Protein AF-A0A0F9E6H9-F1 (afdb_monomer)

Mean predicted aligned error: 4.79 Å

Nearest PDB structures (foldseek):
  8j2w-assembly1_B  TM=9.202E-01  e=9.184E-04  Saccharothrix syringae
  8j2w-assembly1_A  TM=9.216E-01  e=1.212E-03  Saccharothrix syringae
  8j2x-assembly1_A  TM=9.251E-01  e=7.152E-03  Saccharothrix syringae
  8j2y-assembly1_B  TM=8.731E-01  e=3.198E-02  Acidimicrobiaceae bacterium
  2i2x-assembly4_P  TM=8.380E-01  e=1.084E-01  Methanosarcina barkeri

Structure (mmCIF, N/CA/C/O backbone):
data_AF-A0A0F9E6H9-F1
#
_entry.id   AF-A0A0F9E6H9-F1
#
loop_
_atom_site.group_PDB
_atom_site.id
_atom_site.type_symbol
_atom_site.label_atom_id
_atom_site.label_alt_id
_atom_site.label_comp_id
_atom_site.label_asym_id
_atom_site.label_entity_id
_atom_site.label_seq_id
_atom_site.pdbx_PDB_ins_code
_atom_site.Cartn_x
_atom_site.Cartn_y
_atom_site.Cartn_z
_atom_site.occupancy
_atom_site.B_iso_or_equiv
_atom_site.auth_seq_id
_atom_site.auth_comp_id
_atom_site.auth_asym_id
_atom_site.auth_atom_id
_atom_site.pdbx_PDB_model_num
ATOM 1 N N . MET A 1 1 ? -16.792 10.349 1.004 1.00 56.94 1 MET A N 1
ATOM 2 C CA . MET A 1 1 ? -16.606 9.996 -0.420 1.00 56.94 1 MET A CA 1
ATOM 3 C C . MET A 1 1 ? -15.126 10.140 -0.726 1.00 56.94 1 MET A C 1
ATOM 5 O O . MET A 1 1 ? -14.533 11.081 -0.207 1.00 56.94 1 MET A O 1
ATOM 9 N N . LEU A 1 2 ? -14.516 9.202 -1.459 1.00 70.12 2 LEU A N 1
ATOM 10 C CA . LEU A 1 2 ? -13.113 9.337 -1.867 1.00 70.12 2 LEU A CA 1
ATOM 11 C C . LEU A 1 2 ? -12.955 10.616 -2.696 1.00 70.12 2 LEU A C 1
ATOM 13 O O . LEU A 1 2 ? -13.796 10.893 -3.550 1.00 70.12 2 LEU A O 1
ATOM 17 N N . LYS A 1 3 ? -11.919 11.412 -2.413 1.00 71.56 3 LYS A N 1
ATOM 18 C CA . LYS A 1 3 ? -11.616 12.588 -3.235 1.00 71.56 3 LYS A CA 1
ATOM 19 C C . LYS A 1 3 ? -11.196 12.127 -4.632 1.00 71.56 3 LYS A C 1
ATOM 21 O O . LYS A 1 3 ? -10.554 11.083 -4.775 1.00 71.56 3 LYS A O 1
ATOM 26 N 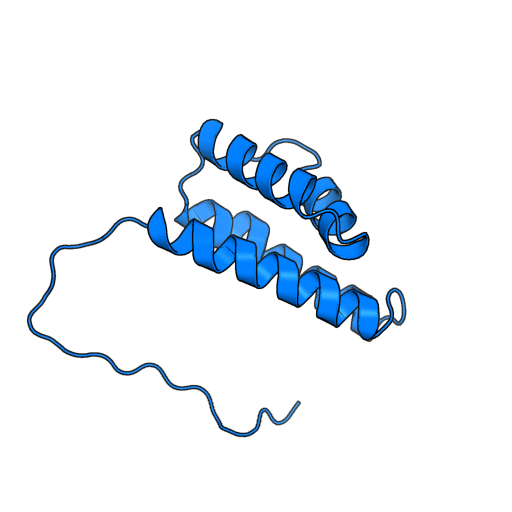N . GLU A 1 4 ? -11.523 12.927 -5.642 1.00 69.06 4 GLU A N 1
ATOM 27 C CA . GLU A 1 4 ? -10.972 12.749 -6.985 1.00 69.06 4 GLU A CA 1
ATOM 28 C C . GLU A 1 4 ? -9.435 12.707 -6.894 1.00 69.06 4 GLU A C 1
ATOM 30 O O . GLU A 1 4 ? -8.831 13.462 -6.129 1.00 69.06 4 GLU A O 1
ATOM 35 N N . ASN A 1 5 ? -8.811 11.783 -7.632 1.00 87.62 5 ASN A N 1
ATOM 36 C CA . ASN A 1 5 ? -7.356 11.578 -7.706 1.00 87.62 5 ASN A CA 1
ATOM 37 C C . ASN A 1 5 ? -6.656 10.871 -6.514 1.00 87.62 5 ASN A C 1
ATOM 39 O O . ASN A 1 5 ? -5.447 10.677 -6.565 1.00 87.62 5 ASN A O 1
ATOM 43 N N . VAL A 1 6 ? -7.346 10.412 -5.456 1.00 94.44 6 VAL A N 1
ATOM 44 C CA . VAL A 1 6 ? -6.661 9.728 -4.321 1.00 94.44 6 VAL A CA 1
ATOM 45 C C . VAL A 1 6 ? -5.845 8.513 -4.770 1.00 94.44 6 VAL A C 1
ATOM 47 O O . VAL A 1 6 ? -4.702 8.359 -4.346 1.00 94.44 6 VAL A O 1
ATOM 50 N N . LEU A 1 7 ? -6.418 7.674 -5.636 1.00 95.88 7 LEU A N 1
ATOM 51 C CA . LEU A 1 7 ? -5.753 6.468 -6.135 1.00 95.88 7 LEU A CA 1
ATOM 52 C C . LEU A 1 7 ? -4.524 6.807 -6.979 1.00 95.88 7 LEU A C 1
ATOM 54 O O . LEU A 1 7 ? -3.460 6.244 -6.757 1.00 95.88 7 LEU A O 1
ATOM 58 N N . GLU A 1 8 ? -4.654 7.763 -7.896 1.00 96.06 8 GLU A N 1
ATOM 59 C CA . GLU A 1 8 ? -3.561 8.179 -8.774 1.00 96.06 8 GLU A CA 1
ATOM 60 C C . GLU A 1 8 ? -2.418 8.827 -7.980 1.00 96.06 8 GLU A C 1
ATOM 62 O O . GLU A 1 8 ? -1.265 8.420 -8.120 1.00 96.06 8 GLU A O 1
ATOM 67 N N . ARG A 1 9 ? -2.719 9.776 -7.080 1.00 97.19 9 ARG A N 1
ATOM 68 C CA . ARG A 1 9 ? -1.712 10.398 -6.204 1.00 97.19 9 ARG A CA 1
ATOM 69 C C . ARG A 1 9 ? -1.009 9.357 -5.334 1.00 97.19 9 ARG A C 1
ATOM 71 O O . ARG A 1 9 ? 0.210 9.417 -5.180 1.00 97.19 9 ARG A O 1
ATOM 78 N N . TYR A 1 10 ? -1.757 8.398 -4.785 1.00 98.00 10 TYR A N 1
ATOM 79 C CA . TYR A 1 10 ? -1.181 7.330 -3.972 1.00 98.00 10 TYR A CA 1
ATOM 80 C C . TYR A 1 10 ? -0.277 6.410 -4.800 1.00 98.00 10 TYR A C 1
ATOM 82 O O . TYR A 1 10 ? 0.884 6.222 -4.436 1.00 98.00 10 TYR A O 1
ATOM 90 N N . LEU A 1 11 ? -0.756 5.912 -5.943 1.00 98.06 11 LEU A N 1
ATOM 91 C CA . LEU A 1 11 ? 0.011 5.060 -6.853 1.00 98.06 11 LEU A CA 1
ATOM 92 C C . LEU A 1 11 ? 1.299 5.745 -7.314 1.00 98.06 11 LEU A C 1
ATOM 94 O O . LEU A 1 11 ? 2.379 5.176 -7.180 1.00 98.06 11 LEU A O 1
ATOM 98 N N . ASN A 1 12 ? 1.203 6.993 -7.776 1.00 97.81 12 ASN A N 1
ATOM 99 C CA . ASN A 1 12 ? 2.368 7.761 -8.201 1.00 97.81 12 ASN A CA 1
ATOM 100 C C . ASN A 1 12 ? 3.380 7.902 -7.060 1.00 97.81 12 ASN A C 1
ATOM 102 O O . ASN A 1 12 ? 4.569 7.670 -7.269 1.00 97.81 12 ASN A O 1
ATOM 106 N N . SER A 1 13 ? 2.929 8.209 -5.840 1.00 98.12 13 SER A N 1
ATOM 107 C CA . SER A 1 13 ? 3.833 8.308 -4.689 1.00 98.12 13 SER A CA 1
ATOM 108 C C . SER A 1 13 ? 4.512 6.977 -4.343 1.00 98.12 13 SER A C 1
ATOM 110 O O . SER A 1 13 ? 5.696 6.969 -4.006 1.00 98.12 13 SER A O 1
ATOM 112 N N . LEU A 1 14 ? 3.812 5.846 -4.496 1.00 98.44 14 LEU A N 1
ATOM 113 C CA . LEU A 1 14 ? 4.382 4.513 -4.290 1.00 98.44 14 LEU A CA 1
ATOM 114 C C . LEU A 1 14 ? 5.473 4.202 -5.320 1.00 98.44 14 LEU A C 1
ATOM 116 O O . LEU A 1 14 ? 6.574 3.810 -4.932 1.00 98.44 14 LEU A O 1
ATOM 120 N N . LEU A 1 15 ? 5.188 4.427 -6.607 1.00 98.25 15 LEU A N 1
ATOM 121 C CA . LEU A 1 15 ? 6.114 4.149 -7.712 1.00 98.25 15 LEU A CA 1
ATOM 122 C C . LEU A 1 15 ? 7.384 5.015 -7.659 1.00 98.25 15 LEU A C 1
ATOM 124 O O . LEU A 1 15 ? 8.447 4.573 -8.090 1.00 98.25 15 LEU A O 1
ATOM 128 N N . HIS A 1 16 ? 7.297 6.223 -7.092 1.00 97.94 16 HIS A N 1
ATOM 129 C CA . HIS A 1 16 ? 8.443 7.123 -6.899 1.00 97.94 16 HIS A CA 1
ATOM 130 C C . HIS A 1 16 ? 9.159 6.930 -5.554 1.00 97.94 16 HIS A C 1
ATOM 132 O O . HIS A 1 16 ? 10.147 7.608 -5.270 1.00 97.94 16 HIS A O 1
ATOM 138 N N . GLY A 1 17 ? 8.677 6.028 -4.697 1.00 97.56 17 GLY A N 1
ATOM 139 C CA . GLY A 1 17 ? 9.268 5.804 -3.381 1.00 97.56 17 GLY A CA 1
ATOM 140 C C . GLY A 1 17 ? 9.006 6.917 -2.359 1.00 97.56 17 GLY A C 1
ATOM 141 O O . GLY A 1 17 ? 9.667 6.956 -1.314 1.00 97.56 17 GLY A O 1
ATOM 142 N N . ASP A 1 18 ? 8.048 7.808 -2.619 1.00 98.12 18 ASP A N 1
ATOM 143 C CA . ASP A 1 18 ? 7.699 8.925 -1.745 1.00 98.12 18 ASP A CA 1
ATOM 144 C C . ASP A 1 18 ? 6.829 8.458 -0.571 1.00 98.12 18 ASP A C 1
ATOM 146 O O . ASP A 1 18 ? 5.596 8.540 -0.547 1.00 98.12 18 ASP A O 1
ATOM 150 N N . ARG A 1 19 ? 7.518 7.961 0.457 1.00 96.94 19 ARG A N 1
ATOM 151 C CA . ARG A 1 19 ? 6.903 7.463 1.692 1.00 96.94 19 ARG A CA 1
ATOM 152 C C . ARG A 1 19 ? 6.160 8.540 2.479 1.00 96.94 19 ARG A C 1
ATOM 154 O O . ARG A 1 19 ? 5.324 8.178 3.307 1.00 96.94 19 ARG A O 1
ATOM 161 N N . VAL A 1 20 ? 6.516 9.815 2.309 1.00 97.06 20 VAL A N 1
ATOM 162 C CA . VAL A 1 20 ? 5.882 10.922 3.036 1.00 97.06 20 VAL A CA 1
ATOM 163 C C . VAL A 1 20 ? 4.510 11.164 2.428 1.00 97.06 20 VAL A C 1
ATOM 165 O O . VAL A 1 20 ? 3.513 10.999 3.131 1.00 97.06 20 VAL A O 1
ATOM 168 N N . THR A 1 21 ? 4.449 11.377 1.112 1.00 97.50 21 THR A N 1
ATOM 169 C CA . THR A 1 21 ? 3.182 11.564 0.393 1.00 97.50 21 THR A CA 1
ATOM 170 C C . THR A 1 21 ? 2.263 10.350 0.537 1.00 97.50 21 THR A C 1
ATOM 172 O O . THR A 1 21 ? 1.065 10.513 0.773 1.00 97.50 21 THR A O 1
ATOM 175 N N . CYS A 1 22 ? 2.806 9.124 0.509 1.00 97.50 22 CYS A N 1
ATOM 176 C CA . CYS A 1 22 ? 2.025 7.907 0.768 1.00 97.50 22 CYS A CA 1
ATOM 177 C C . CYS A 1 22 ? 1.267 7.969 2.106 1.00 97.50 22 CYS A C 1
ATOM 179 O O . CYS A 1 22 ? 0.095 7.597 2.184 1.00 97.50 22 CYS A O 1
ATOM 181 N N . ARG A 1 23 ? 1.936 8.421 3.178 1.00 95.94 23 ARG A N 1
ATOM 182 C CA . ARG A 1 23 ? 1.319 8.546 4.508 1.00 95.94 23 ARG A CA 1
ATOM 183 C C . ARG A 1 23 ? 0.290 9.665 4.534 1.00 95.94 23 ARG A C 1
ATOM 185 O O . ARG A 1 23 ? -0.803 9.455 5.053 1.00 95.94 23 ARG A O 1
ATOM 192 N N . GLU A 1 24 ? 0.613 10.812 3.947 1.00 96.06 24 GLU A N 1
ATOM 193 C CA . GLU A 1 24 ? -0.281 11.969 3.894 1.00 96.06 24 GLU A CA 1
ATOM 194 C C . GLU A 1 24 ? -1.606 11.640 3.203 1.00 96.06 24 GLU A C 1
ATOM 196 O O . GLU A 1 24 ? -2.663 11.891 3.775 1.00 96.06 24 GLU A O 1
ATOM 201 N N . VAL A 1 25 ? -1.573 10.993 2.032 1.00 95.94 25 VAL A N 1
ATOM 202 C CA . VAL A 1 25 ? -2.788 10.615 1.286 1.00 95.94 25 VAL A CA 1
ATOM 203 C C . VAL A 1 25 ? -3.714 9.728 2.125 1.00 95.94 25 VAL A C 1
ATOM 205 O O . VAL A 1 25 ? -4.933 9.930 2.176 1.00 95.94 25 VAL A O 1
ATOM 208 N N . ILE A 1 26 ? -3.140 8.749 2.820 1.00 95.06 26 ILE A N 1
ATOM 209 C CA . ILE A 1 26 ? -3.897 7.810 3.649 1.00 95.06 26 ILE A CA 1
ATOM 210 C C . ILE A 1 26 ? -4.431 8.497 4.908 1.00 95.06 26 ILE A C 1
ATOM 212 O O . ILE A 1 26 ? -5.583 8.285 5.292 1.00 95.06 26 ILE A O 1
ATOM 216 N N . GLU A 1 27 ? -3.639 9.359 5.542 1.00 93.81 27 GLU A N 1
ATOM 217 C CA . GLU A 1 27 ? -4.088 10.149 6.685 1.00 93.81 27 GLU A CA 1
ATOM 218 C C . GLU A 1 27 ? -5.194 11.138 6.328 1.00 93.81 27 GLU A C 1
ATOM 220 O O . GLU A 1 27 ? -6.164 11.248 7.076 1.00 93.81 27 GLU A O 1
ATOM 225 N N . GLU A 1 28 ? -5.081 11.840 5.201 1.00 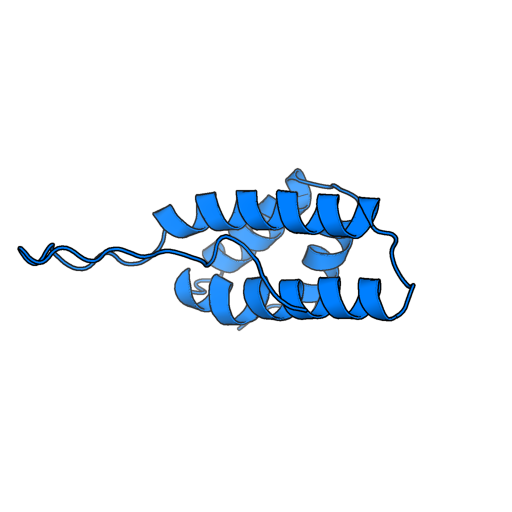94.06 28 GLU A N 1
ATOM 226 C CA . GLU A 1 28 ? -6.126 12.721 4.675 1.00 94.06 28 GLU A CA 1
ATOM 227 C C . GLU A 1 28 ? -7.427 11.947 4.450 1.00 94.06 28 GLU A C 1
ATOM 229 O O . GLU A 1 28 ? -8.504 12.408 4.834 1.00 94.06 28 GLU A O 1
ATOM 234 N N . THR A 1 29 ? -7.324 10.743 3.881 1.00 93.06 29 THR A N 1
ATOM 235 C CA . THR A 1 29 ? -8.477 9.871 3.649 1.00 93.06 29 THR A CA 1
ATOM 236 C C . THR A 1 29 ? -9.143 9.477 4.968 1.00 93.06 29 THR A C 1
ATOM 238 O O . THR A 1 29 ? -10.359 9.612 5.109 1.00 93.06 29 THR A O 1
ATOM 241 N N . LEU A 1 30 ? -8.366 9.074 5.974 1.00 92.00 30 LEU A N 1
ATOM 242 C CA . LEU A 1 30 ? -8.899 8.762 7.304 1.00 92.00 30 LEU A CA 1
ATOM 243 C C . LEU A 1 30 ? -9.525 9.995 7.980 1.00 92.00 30 LEU A C 1
ATOM 245 O O . LEU A 1 30 ? -10.612 9.903 8.548 1.00 92.00 30 LEU A O 1
ATOM 249 N N . LYS A 1 31 ? -8.877 11.164 7.889 1.00 92.31 31 LYS A N 1
ATOM 250 C CA . LYS A 1 31 ? -9.375 12.441 8.438 1.00 92.31 31 LYS A CA 1
ATOM 251 C C . LYS A 1 31 ? -10.661 12.909 7.753 1.00 92.31 31 LYS A C 1
ATOM 253 O O . LYS A 1 31 ? -11.452 13.603 8.380 1.00 92.31 31 LYS A O 1
ATOM 258 N N . SER A 1 32 ? -10.905 12.496 6.507 1.00 90.44 32 SER A N 1
ATOM 259 C CA . SER A 1 32 ? -12.171 12.751 5.801 1.00 90.44 32 SER A CA 1
ATOM 260 C C . SER A 1 32 ? -13.361 11.939 6.339 1.00 90.44 32 SER A C 1
ATOM 262 O O . SER A 1 32 ? -14.483 12.101 5.862 1.00 90.44 32 SER A O 1
ATOM 264 N N . GLY A 1 33 ? -13.128 11.070 7.330 1.00 88.88 33 GLY A N 1
ATOM 265 C CA . GLY A 1 33 ? -14.146 10.228 7.952 1.00 88.88 33 GLY A CA 1
ATOM 266 C C . GLY A 1 33 ? -14.308 8.861 7.291 1.00 88.88 33 GLY A C 1
ATOM 267 O O . GLY A 1 33 ? -15.200 8.111 7.684 1.00 88.88 33 GLY A O 1
ATOM 268 N N . LEU A 1 34 ? -13.464 8.507 6.311 1.00 90.62 34 LEU A N 1
ATOM 269 C CA . LEU A 1 34 ? -13.488 7.170 5.727 1.00 90.62 34 LEU A CA 1
ATOM 270 C C . LEU A 1 34 ? -12.951 6.151 6.752 1.00 90.62 34 LEU A C 1
ATOM 272 O O . LEU A 1 34 ? -11.817 6.297 7.219 1.00 90.62 34 LEU A O 1
ATOM 276 N N . PRO A 1 35 ? -13.723 5.111 7.109 1.00 91.38 35 PRO A N 1
ATOM 277 C CA . PRO A 1 35 ? -13.271 4.088 8.043 1.00 91.38 35 PRO A CA 1
ATOM 278 C C . PRO A 1 35 ? -12.017 3.351 7.555 1.00 91.38 35 PRO A C 1
ATOM 280 O O . PRO A 1 35 ? -11.837 3.129 6.359 1.00 91.38 35 PRO A O 1
ATOM 283 N N . ALA A 1 36 ? -11.170 2.889 8.480 1.00 91.88 36 ALA A N 1
ATOM 284 C CA . ALA A 1 36 ? -9.940 2.178 8.123 1.00 91.88 36 ALA A CA 1
ATOM 285 C C . ALA A 1 36 ? -10.203 0.929 7.261 1.00 91.88 36 ALA A C 1
ATOM 287 O O . ALA A 1 36 ? -9.468 0.681 6.314 1.00 91.88 36 ALA A O 1
ATOM 288 N N . ASN A 1 37 ? -11.279 0.178 7.521 1.00 92.50 37 ASN A N 1
ATOM 289 C CA . ASN A 1 37 ? -11.680 -0.968 6.693 1.00 92.50 37 ASN A CA 1
ATOM 290 C C . ASN A 1 37 ? -12.008 -0.568 5.245 1.00 92.50 37 ASN A C 1
ATOM 292 O O . ASN A 1 37 ? -11.726 -1.337 4.333 1.00 92.50 37 ASN A O 1
ATOM 296 N N . ASN A 1 38 ? -12.564 0.623 5.026 1.00 93.31 38 ASN A N 1
ATOM 297 C CA . ASN A 1 38 ? -12.813 1.147 3.687 1.00 93.31 38 ASN A CA 1
ATOM 298 C C . ASN A 1 38 ? -11.515 1.570 2.999 1.00 93.31 38 ASN A C 1
ATOM 300 O O . ASN A 1 38 ? -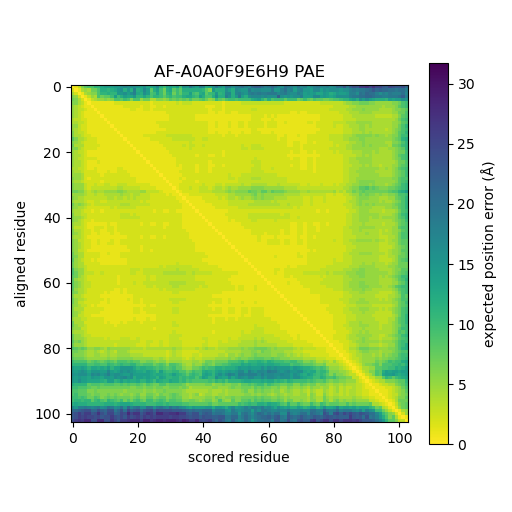11.352 1.307 1.820 1.00 93.31 38 ASN A O 1
ATOM 304 N N . VAL A 1 39 ? -10.537 2.117 3.727 1.00 94.00 39 VAL A N 1
ATOM 305 C CA . VAL A 1 39 ? -9.203 2.384 3.155 1.00 94.00 39 VAL A CA 1
ATOM 306 C C . VAL A 1 39 ? -8.557 1.099 2.613 1.00 94.00 39 VAL A C 1
ATOM 308 O O . VAL A 1 39 ? -7.950 1.124 1.545 1.00 94.00 39 VAL A O 1
ATOM 311 N N . TYR A 1 40 ? -8.722 -0.041 3.293 1.00 92.94 40 TYR A N 1
ATOM 312 C CA . TYR A 1 40 ? -8.247 -1.327 2.766 1.00 92.94 40 TYR A CA 1
ATOM 313 C C . TYR A 1 40 ? -8.929 -1.709 1.448 1.00 92.94 40 TYR A C 1
ATOM 315 O O . TYR A 1 40 ? -8.248 -2.029 0.476 1.00 92.94 40 TYR A O 1
ATOM 323 N N . MET A 1 41 ? -10.262 -1.689 1.426 1.00 92.88 41 MET A N 1
ATOM 324 C CA . MET A 1 41 ? -11.041 -2.199 0.294 1.00 92.88 41 MET A CA 1
ATOM 325 C C . MET A 1 41 ? -11.040 -1.247 -0.902 1.00 92.88 41 MET A C 1
ATOM 327 O O . MET A 1 41 ? -10.981 -1.699 -2.039 1.00 92.88 41 MET A O 1
ATOM 331 N N . ASP A 1 42 ? -11.074 0.057 -0.642 1.00 93.94 42 ASP A N 1
ATOM 332 C CA . ASP A 1 42 ? -11.325 1.078 -1.658 1.00 93.94 42 ASP A CA 1
ATOM 333 C C . ASP A 1 42 ? -10.029 1.763 -2.131 1.00 93.94 42 ASP A C 1
ATOM 335 O O . ASP A 1 42 ? -10.059 2.500 -3.112 1.00 93.94 42 ASP A O 1
ATOM 339 N N . ILE A 1 43 ? -8.894 1.542 -1.446 1.00 95.31 43 ILE A N 1
ATOM 340 C CA . ILE A 1 43 ? -7.581 2.099 -1.824 1.00 95.31 43 ILE A CA 1
ATOM 341 C C . ILE A 1 43 ? -6.518 1.011 -1.913 1.00 95.31 43 ILE A C 1
ATOM 343 O O . ILE A 1 43 ? -6.002 0.760 -2.996 1.00 95.31 43 ILE A O 1
ATOM 347 N N . VAL A 1 44 ? -6.179 0.356 -0.797 1.00 95.38 44 VAL A N 1
ATOM 348 C CA . VAL A 1 44 ? -5.035 -0.577 -0.754 1.00 95.38 44 VAL A CA 1
ATOM 349 C C . VAL A 1 44 ? -5.206 -1.711 -1.765 1.00 95.38 44 VAL A C 1
ATOM 351 O O . VAL A 1 44 ? -4.274 -2.011 -2.509 1.00 95.38 44 VAL A O 1
ATOM 354 N N . TRP A 1 45 ? -6.391 -2.323 -1.805 1.00 95.06 45 TRP A N 1
ATOM 355 C CA . TRP A 1 45 ? -6.683 -3.443 -2.695 1.00 95.06 45 TRP A CA 1
ATOM 356 C C . TRP A 1 45 ? -6.631 -3.062 -4.190 1.00 95.06 45 TRP A C 1
ATOM 358 O O . TRP A 1 45 ? -5.856 -3.691 -4.912 1.00 95.06 45 TRP A O 1
ATOM 368 N N . PRO A 1 46 ? -7.347 -2.021 -4.672 1.00 96.06 46 PRO A N 1
ATOM 369 C CA . PRO A 1 46 ? -7.214 -1.552 -6.053 1.00 96.06 46 PRO A CA 1
ATOM 370 C C . PRO A 1 46 ? -5.774 -1.221 -6.451 1.00 96.06 46 PRO A C 1
ATOM 372 O O . PRO A 1 46 ? -5.356 -1.521 -7.561 1.00 96.06 46 PRO A O 1
ATOM 375 N N . ILE A 1 47 ? -4.998 -0.644 -5.535 1.00 97.69 47 ILE A N 1
ATOM 376 C CA . ILE A 1 47 ? -3.616 -0.233 -5.802 1.00 97.69 47 ILE A CA 1
ATOM 377 C C . ILE A 1 47 ? -2.689 -1.437 -5.945 1.00 97.69 47 ILE A C 1
ATOM 379 O O . ILE A 1 47 ? -1.805 -1.415 -6.793 1.00 97.69 47 ILE A O 1
ATOM 383 N N . MET A 1 48 ? -2.899 -2.504 -5.171 1.00 97.25 48 MET A N 1
ATOM 384 C CA . MET A 1 48 ? -2.168 -3.759 -5.373 1.00 97.25 48 MET A CA 1
ATOM 385 C C . MET A 1 48 ? -2.452 -4.372 -6.749 1.00 97.25 48 MET A C 1
ATOM 387 O O . MET A 1 48 ? -1.520 -4.828 -7.405 1.00 97.25 48 MET A O 1
ATOM 391 N N . ILE A 1 49 ? -3.714 -4.351 -7.196 1.00 97.62 49 ILE A N 1
ATOM 392 C CA . ILE A 1 49 ? -4.098 -4.833 -8.535 1.00 97.62 49 ILE A CA 1
ATOM 393 C C . ILE A 1 49 ? -3.446 -3.977 -9.622 1.00 97.62 49 ILE A C 1
ATOM 395 O O . ILE A 1 49 ? -2.947 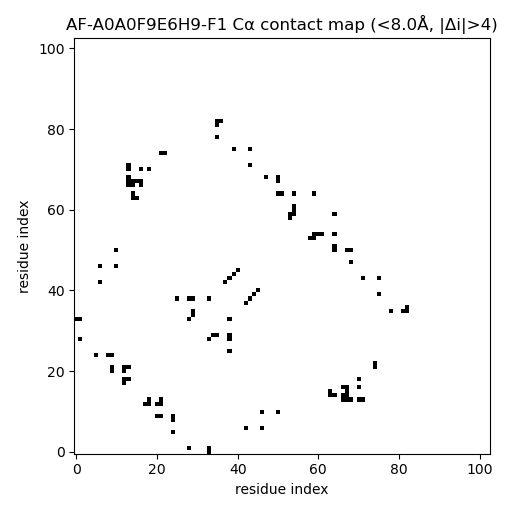-4.507 -10.612 1.00 97.62 49 ILE A O 1
ATOM 399 N N . GLU A 1 50 ? -3.437 -2.658 -9.443 1.00 98.12 50 GLU A N 1
ATOM 400 C CA . GLU A 1 50 ? -2.860 -1.738 -10.419 1.00 98.12 50 GLU A CA 1
ATOM 401 C C . GLU A 1 50 ? -1.337 -1.894 -10.516 1.00 98.12 50 GLU A C 1
ATOM 403 O O . GLU A 1 50 ? -0.802 -1.946 -11.618 1.00 98.12 50 GLU A O 1
ATOM 408 N N . ILE A 1 51 ? -0.633 -2.054 -9.388 1.00 98.19 51 ILE A N 1
ATOM 409 C CA . ILE A 1 51 ? 0.812 -2.342 -9.378 1.00 98.19 51 ILE A CA 1
ATOM 410 C C . ILE A 1 51 ? 1.114 -3.636 -10.150 1.00 98.19 51 ILE A C 1
ATOM 412 O O . ILE A 1 51 ? 1.988 -3.629 -11.017 1.00 98.19 51 ILE A O 1
ATOM 416 N N . ASP A 1 52 ? 0.372 -4.720 -9.891 1.00 98.00 52 ASP A N 1
ATOM 417 C CA . ASP A 1 52 ? 0.530 -5.991 -10.619 1.00 98.00 52 ASP A CA 1
ATOM 418 C C . ASP A 1 52 ? 0.223 -5.829 -12.117 1.00 98.00 52 ASP A C 1
ATOM 420 O O . ASP A 1 52 ? 0.966 -6.320 -12.965 1.00 98.00 52 ASP A O 1
ATOM 424 N N . THR A 1 53 ? -0.820 -5.070 -12.464 1.00 98.31 53 THR A N 1
ATOM 425 C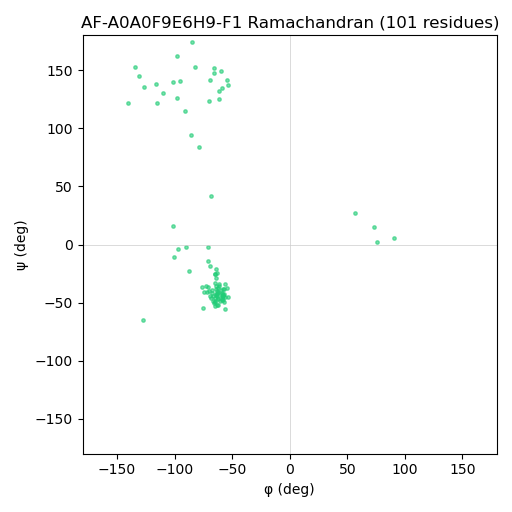 CA . THR A 1 53 ? -1.186 -4.785 -13.861 1.00 98.31 53 THR A CA 1
ATOM 426 C C . THR A 1 53 ? -0.078 -4.025 -14.585 1.00 98.31 53 THR A C 1
ATOM 428 O O . THR A 1 53 ? 0.303 -4.399 -15.697 1.00 98.31 53 THR A O 1
ATOM 431 N N . LEU A 1 54 ? 0.477 -2.981 -13.965 1.00 98.50 54 LEU A N 1
ATOM 432 C CA . LEU A 1 54 ? 1.578 -2.204 -14.533 1.00 98.50 54 LEU A CA 1
ATOM 433 C C . LEU A 1 54 ? 2.833 -3.058 -14.722 1.00 98.50 54 LEU A C 1
ATOM 435 O O . LEU A 1 54 ? 3.499 -2.937 -15.749 1.00 98.50 54 LEU A O 1
ATOM 439 N N . TYR A 1 55 ? 3.137 -3.939 -13.770 1.00 98.44 55 TYR A N 1
ATOM 440 C CA . TYR A 1 55 ? 4.277 -4.843 -13.878 1.00 98.44 55 TYR A CA 1
ATOM 441 C C . TYR A 1 55 ? 4.084 -5.869 -15.006 1.00 98.44 55 TYR A C 1
ATOM 443 O O . TYR A 1 55 ? 4.936 -5.997 -15.879 1.00 98.44 55 TYR A O 1
ATOM 451 N N . ARG A 1 56 ? 2.923 -6.537 -15.066 1.00 98.00 56 ARG A N 1
ATOM 452 C CA . ARG A 1 56 ? 2.597 -7.531 -16.111 1.00 98.00 56 ARG A CA 1
ATOM 453 C C . ARG A 1 56 ? 2.523 -6.956 -17.524 1.00 98.00 56 ARG A C 1
ATOM 455 O O . ARG A 1 56 ? 2.591 -7.713 -18.487 1.00 98.00 56 ARG A O 1
ATOM 462 N N . THR A 1 57 ? 2.318 -5.649 -17.648 1.00 98.44 57 THR A N 1
ATOM 463 C CA . THR A 1 57 ? 2.247 -4.938 -18.934 1.00 98.44 57 THR A CA 1
ATOM 464 C C . THR A 1 57 ? 3.540 -4.191 -19.273 1.00 98.44 57 THR A C 1
ATOM 466 O O . THR A 1 57 ? 3.523 -3.321 -20.145 1.00 98.44 57 THR A O 1
ATOM 469 N N . ASP A 1 58 ? 4.647 -4.511 -18.588 1.00 98.25 58 ASP A N 1
ATOM 470 C CA . ASP A 1 58 ? 5.981 -3.924 -18.785 1.00 98.25 58 ASP A CA 1
ATOM 471 C C . ASP A 1 58 ? 6.010 -2.385 -18.647 1.00 98.25 58 ASP A C 1
ATOM 473 O O . ASP A 1 58 ? 6.836 -1.692 -19.247 1.00 98.25 58 ASP A O 1
ATOM 477 N N . ARG A 1 59 ? 5.086 -1.812 -17.863 1.00 98.56 59 ARG A N 1
ATOM 478 C CA . ARG A 1 59 ? 5.000 -0.360 -17.615 1.00 98.56 59 ARG A CA 1
ATOM 479 C C . ARG A 1 59 ? 5.871 0.099 -16.454 1.00 98.56 59 ARG A C 1
ATOM 481 O O . ARG A 1 59 ? 6.214 1.279 -16.402 1.00 98.56 59 ARG A O 1
ATOM 488 N N . ILE A 1 60 ? 6.202 -0.814 -15.548 1.00 98.44 60 ILE A N 1
ATOM 489 C CA . ILE A 1 60 ? 7.159 -0.632 -14.455 1.00 98.44 60 ILE A CA 1
ATOM 490 C C . ILE A 1 60 ? 8.069 -1.857 -14.398 1.00 98.44 60 ILE A C 1
ATOM 492 O O . ILE A 1 60 ? 7.661 -2.950 -14.790 1.00 98.44 60 ILE A O 1
ATOM 496 N N . ASP A 1 61 ? 9.290 -1.686 -13.902 1.00 98.25 61 ASP A N 1
ATOM 497 C CA . ASP A 1 61 ? 10.204 -2.811 -13.707 1.00 98.25 61 ASP A CA 1
ATOM 498 C C . ASP A 1 61 ? 9.984 -3.524 -12.357 1.00 98.25 61 ASP A C 1
ATOM 500 O O . ASP A 1 61 ? 9.199 -3.099 -11.501 1.00 98.25 61 ASP A O 1
ATOM 504 N N . SER A 1 62 ? 10.702 -4.630 -12.153 1.00 97.94 62 SER A N 1
ATOM 505 C CA . SER A 1 62 ? 10.623 -5.416 -10.918 1.00 97.94 62 SER A CA 1
ATOM 506 C C . SER A 1 62 ? 11.123 -4.660 -9.683 1.00 97.94 62 SER A C 1
ATOM 508 O O . SER A 1 62 ? 10.697 -4.956 -8.567 1.00 97.94 62 SER A O 1
ATOM 510 N N . ALA A 1 63 ? 12.007 -3.671 -9.844 1.00 97.94 63 ALA A N 1
ATOM 511 C CA . ALA A 1 63 ? 12.490 -2.863 -8.730 1.00 97.94 63 ALA A CA 1
ATOM 512 C C . ALA A 1 63 ? 11.421 -1.861 -8.270 1.00 97.94 63 ALA A C 1
ATOM 514 O O . ALA A 1 63 ? 11.230 -1.678 -7.065 1.00 97.94 63 ALA A O 1
ATOM 515 N N . GLN A 1 64 ? 10.706 -1.244 -9.212 1.00 98.06 64 GLN A N 1
ATOM 516 C CA . GLN A 1 64 ? 9.581 -0.352 -8.947 1.00 98.06 64 GLN A CA 1
ATOM 517 C C . GLN A 1 64 ? 8.397 -1.099 -8.332 1.00 98.06 64 GLN A C 1
ATOM 519 O O . GLN A 1 64 ? 7.843 -0.615 -7.344 1.00 98.06 64 GLN A O 1
ATOM 524 N N . GLU A 1 65 ? 8.051 -2.283 -8.851 1.00 98.50 65 GLU A N 1
ATOM 525 C CA . GLU A 1 65 ? 7.035 -3.164 -8.256 1.00 98.50 65 GLU A CA 1
ATOM 526 C C . GLU A 1 65 ? 7.392 -3.478 -6.797 1.00 98.50 65 GLU A C 1
ATOM 528 O O . GLU A 1 65 ? 6.638 -3.133 -5.881 1.00 98.50 65 GLU A O 1
ATOM 533 N N . ALA A 1 66 ? 8.595 -4.010 -6.552 1.00 98.12 66 ALA A N 1
ATOM 534 C CA . ALA A 1 66 ? 9.019 -4.407 -5.214 1.00 98.12 66 ALA A CA 1
ATOM 535 C C . ALA A 1 66 ? 9.070 -3.216 -4.241 1.00 98.12 66 ALA A C 1
ATOM 537 O O . ALA A 1 66 ? 8.719 -3.341 -3.059 1.00 98.12 66 ALA A O 1
ATOM 538 N N . LEU A 1 67 ? 9.499 -2.042 -4.718 1.00 98.19 67 LEU A N 1
ATOM 539 C CA . LEU A 1 67 ? 9.513 -0.805 -3.939 1.00 98.19 67 LEU A CA 1
ATOM 540 C C . LEU A 1 67 ? 8.095 -0.378 -3.547 1.00 98.19 67 LEU A C 1
ATOM 542 O O . LEU A 1 67 ? 7.838 -0.145 -2.359 1.00 98.19 67 LEU A O 1
ATOM 546 N N . ALA A 1 68 ? 7.189 -0.295 -4.522 1.00 98.38 68 ALA A N 1
ATOM 547 C CA . ALA A 1 68 ? 5.804 0.107 -4.317 1.00 98.38 68 ALA A CA 1
ATOM 548 C C . ALA A 1 68 ? 5.092 -0.857 -3.359 1.00 98.38 68 ALA A C 1
ATOM 550 O O . ALA A 1 68 ? 4.532 -0.422 -2.348 1.00 98.38 68 ALA A O 1
ATOM 551 N N . THR A 1 69 ? 5.213 -2.165 -3.591 1.00 97.75 69 THR A N 1
ATOM 552 C CA . THR A 1 69 ? 4.644 -3.217 -2.738 1.00 97.75 69 THR A CA 1
ATOM 553 C C . THR A 1 69 ? 5.177 -3.133 -1.306 1.00 97.75 69 THR A C 1
ATOM 555 O O . THR A 1 69 ? 4.405 -3.202 -0.342 1.00 97.75 69 THR A O 1
ATOM 558 N N . ARG A 1 70 ? 6.481 -2.888 -1.115 1.00 97.94 70 ARG A N 1
ATOM 559 C CA . ARG A 1 70 ? 7.081 -2.755 0.225 1.00 97.94 70 ARG A CA 1
ATOM 560 C C . ARG A 1 70 ? 6.610 -1.508 0.973 1.00 97.94 70 ARG A C 1
ATOM 562 O O . ARG A 1 70 ? 6.400 -1.573 2.187 1.00 97.94 70 ARG A O 1
ATOM 569 N N . ILE A 1 71 ? 6.459 -0.373 0.290 1.00 98.00 71 ILE A N 1
ATOM 570 C CA . ILE A 1 71 ? 5.937 0.853 0.915 1.00 98.00 71 ILE A CA 1
ATOM 571 C C . ILE A 1 71 ? 4.460 0.673 1.260 1.00 98.00 71 ILE A C 1
ATOM 573 O O . ILE A 1 71 ? 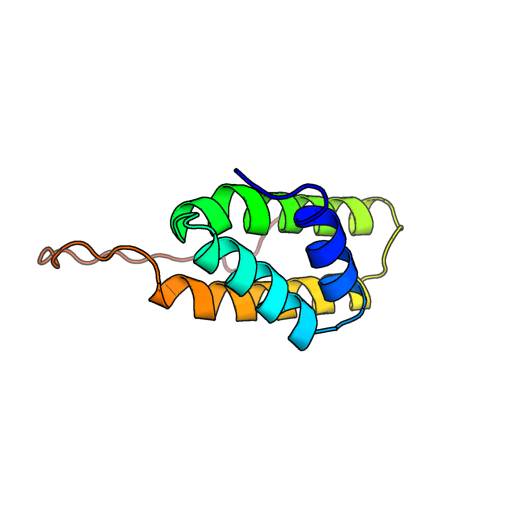4.073 0.955 2.396 1.00 98.00 71 ILE A O 1
ATOM 577 N N . ASN A 1 72 ? 3.662 0.140 0.332 1.00 97.44 72 ASN A N 1
ATOM 578 C CA . ASN A 1 72 ? 2.246 -0.144 0.552 1.00 97.44 72 ASN A CA 1
ATOM 579 C C . ASN A 1 72 ? 2.054 -1.086 1.754 1.00 97.44 72 ASN A C 1
ATOM 581 O O . ASN A 1 72 ? 1.244 -0.817 2.640 1.00 97.44 72 ASN A O 1
ATOM 585 N N . ARG A 1 73 ? 2.893 -2.124 1.881 1.00 96.06 73 ARG A N 1
ATOM 586 C CA . ARG A 1 73 ? 2.890 -3.013 3.052 1.00 96.06 73 ARG A CA 1
ATOM 587 C C . ARG A 1 73 ? 3.134 -2.267 4.366 1.00 96.06 73 ARG A C 1
ATOM 589 O O . ARG A 1 73 ? 2.426 -2.506 5.339 1.00 96.06 73 ARG A O 1
ATOM 596 N N . ASN A 1 74 ? 4.084 -1.333 4.399 1.00 95.81 74 ASN A N 1
ATOM 597 C CA . ASN A 1 74 ? 4.350 -0.547 5.605 1.00 95.81 74 ASN A CA 1
ATOM 598 C C . ASN A 1 74 ? 3.159 0.345 5.997 1.00 95.81 74 ASN A C 1
ATOM 600 O O . ASN A 1 74 ? 2.849 0.480 7.179 1.00 95.81 74 ASN A O 1
ATOM 604 N N . ILE A 1 75 ? 2.471 0.928 5.012 1.00 95.00 75 ILE A N 1
ATOM 605 C CA . ILE A 1 75 ? 1.233 1.686 5.231 1.00 95.00 75 ILE A CA 1
ATOM 606 C C . ILE A 1 75 ? 0.133 0.778 5.792 1.00 95.00 75 ILE A C 1
ATOM 608 O O . ILE A 1 75 ? -0.539 1.143 6.757 1.00 95.00 75 ILE A O 1
ATOM 612 N N . VAL A 1 76 ? -0.029 -0.420 5.228 1.00 94.62 76 VAL A N 1
ATOM 613 C CA . VAL A 1 76 ? -0.985 -1.428 5.701 1.00 94.62 76 VAL A CA 1
ATOM 614 C C . VAL A 1 76 ? -0.725 -1.819 7.155 1.00 94.62 76 VAL A C 1
ATOM 616 O O . VAL A 1 76 ? -1.668 -1.861 7.946 1.00 94.62 76 VAL A O 1
ATOM 619 N N . ASP A 1 77 ? 0.530 -2.044 7.539 1.00 93.25 77 ASP A N 1
ATOM 620 C CA . ASP A 1 77 ? 0.878 -2.381 8.924 1.00 93.25 77 ASP A CA 1
ATOM 621 C C . ASP A 1 77 ? 0.479 -1.241 9.892 1.00 93.25 77 ASP A C 1
ATOM 623 O O . ASP A 1 77 ? 0.000 -1.483 11.004 1.00 93.25 77 ASP A O 1
ATOM 627 N N . GLN A 1 78 ? 0.591 0.024 9.462 1.00 90.50 78 GLN A N 1
ATOM 628 C CA . GLN A 1 78 ? 0.126 1.182 10.240 1.00 90.50 78 GLN A CA 1
ATOM 629 C C . GLN A 1 78 ? -1.408 1.261 10.311 1.00 90.50 78 GLN A C 1
ATOM 631 O O . GLN A 1 78 ? -1.967 1.570 11.369 1.00 90.50 78 GLN A O 1
ATOM 636 N N . LEU A 1 79 ? -2.101 0.967 9.207 1.00 90.94 79 LEU A N 1
ATOM 637 C CA . LEU A 1 79 ? -3.565 0.951 9.130 1.00 90.94 79 LEU A CA 1
ATOM 638 C C . LEU A 1 79 ? -4.190 -0.138 10.002 1.00 90.94 79 LEU A C 1
ATOM 640 O O . LEU A 1 79 ? -5.255 0.087 10.581 1.00 90.94 79 LEU A O 1
ATOM 644 N N . GLN A 1 80 ? -3.521 -1.280 10.161 1.00 91.06 80 GLN A N 1
ATOM 645 C CA . GLN A 1 80 ? -4.014 -2.400 10.962 1.00 91.06 80 GLN A CA 1
ATOM 646 C C . GLN A 1 80 ? -4.321 -1.987 12.409 1.00 91.06 80 GLN A C 1
ATOM 648 O O . GLN A 1 80 ? -5.279 -2.471 13.018 1.00 91.06 80 GLN A O 1
ATOM 653 N N . ASN A 1 81 ? -3.553 -1.045 12.962 1.00 88.56 81 ASN A N 1
ATOM 654 C CA . ASN A 1 81 ? -3.775 -0.520 14.311 1.00 88.56 81 ASN A CA 1
ATOM 655 C C . ASN A 1 81 ? -5.045 0.332 14.441 1.00 88.56 81 ASN A C 1
ATOM 657 O O . ASN A 1 81 ? -5.535 0.515 15.553 1.00 88.56 81 ASN A O 1
ATOM 661 N N . LYS A 1 82 ? -5.590 0.825 13.324 1.00 88.62 82 LYS A N 1
ATOM 662 C CA . LYS A 1 82 ? -6.798 1.662 13.266 1.00 88.62 82 LYS A CA 1
ATOM 663 C C . LYS A 1 82 ? -8.067 0.861 12.954 1.00 88.62 82 LYS A C 1
ATOM 665 O O . LYS A 1 82 ? -9.156 1.430 12.937 1.00 88.62 82 LYS A O 1
ATOM 670 N N . LEU A 1 83 ? -7.950 -0.444 12.699 1.00 89.25 83 LEU A N 1
ATOM 671 C CA . LEU A 1 83 ? -9.104 -1.305 12.448 1.00 89.25 83 LEU A CA 1
ATOM 672 C C . LEU A 1 83 ? -9.944 -1.497 13.722 1.00 89.25 83 LEU A C 1
ATOM 674 O O . LEU A 1 83 ? -9.386 -1.664 14.812 1.00 89.25 83 LEU A O 1
ATOM 678 N N . PRO A 1 84 ? -11.285 -1.532 13.604 1.00 86.50 84 PRO A N 1
ATOM 679 C CA . PRO A 1 84 ? -12.155 -1.781 14.744 1.00 86.50 84 PRO A CA 1
ATOM 680 C C . PRO A 1 84 ? -11.870 -3.165 15.338 1.00 86.50 84 PRO A C 1
ATOM 682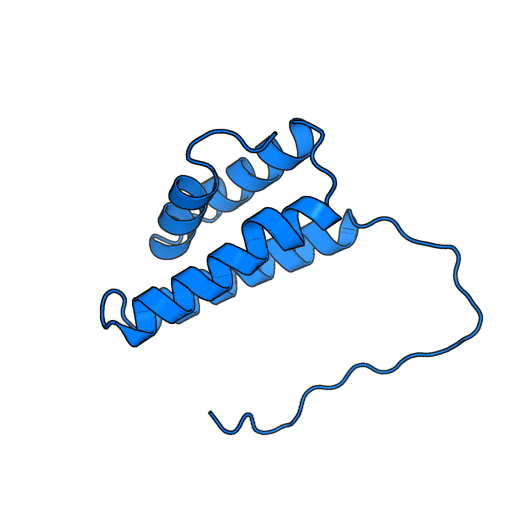 O O . PRO A 1 84 ? -11.935 -4.187 14.652 1.00 86.50 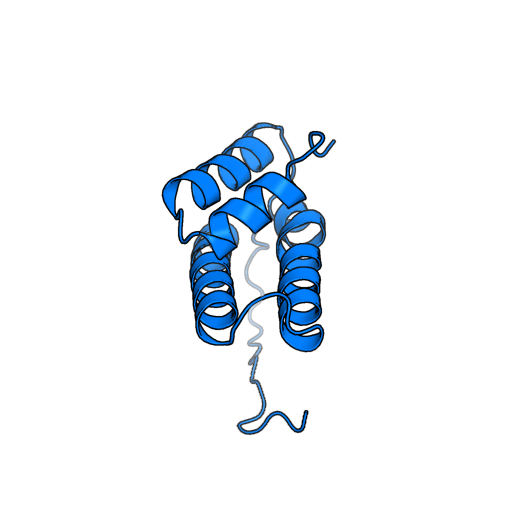84 PRO A O 1
ATOM 685 N N . ARG A 1 85 ? -11.576 -3.207 16.640 1.00 84.94 85 ARG A N 1
ATOM 686 C CA . ARG A 1 85 ? -11.328 -4.453 17.372 1.00 84.94 85 ARG A CA 1
ATOM 687 C C . ARG A 1 85 ? -12.591 -4.881 18.107 1.00 84.94 85 ARG A C 1
ATOM 689 O O . ARG A 1 85 ? -13.159 -4.118 18.882 1.00 84.94 85 ARG A O 1
ATOM 696 N N . LYS A 1 86 ? -13.022 -6.120 17.876 1.00 84.50 86 LYS A N 1
ATOM 697 C CA . LYS A 1 86 ? -14.073 -6.761 18.676 1.00 84.50 86 LYS A CA 1
ATOM 698 C C . LYS A 1 86 ? -13.462 -7.346 19.955 1.00 84.50 86 LYS A C 1
ATOM 700 O O . LYS A 1 86 ? -12.281 -7.701 19.939 1.00 84.50 86 LYS A O 1
ATOM 705 N N . PRO A 1 87 ? -14.239 -7.474 21.047 1.00 85.25 87 PRO A N 1
ATOM 706 C CA . PRO A 1 87 ? -13.768 -8.140 22.255 1.00 85.25 87 PRO A CA 1
ATOM 707 C C . PRO A 1 87 ? -13.266 -9.548 21.929 1.00 85.25 87 PRO A C 1
ATOM 709 O O . PRO A 1 87 ? -13.829 -10.245 21.075 1.00 85.25 87 PRO A O 1
ATOM 712 N N . GLN A 1 88 ? -12.187 -9.948 22.599 1.00 81.69 88 GLN A N 1
ATOM 713 C CA . GLN A 1 88 ? -11.581 -11.253 22.378 1.00 81.69 88 GLN A CA 1
ATOM 714 C C . GLN A 1 88 ? -12.586 -12.355 22.714 1.00 81.69 88 GLN A C 1
ATOM 716 O O . GLN A 1 88 ? -13.220 -12.351 23.767 1.00 81.69 88 GLN A O 1
ATOM 721 N N . LYS A 1 89 ? -12.715 -13.326 21.812 1.00 82.19 89 LYS A N 1
ATOM 722 C CA . LYS A 1 89 ? -13.337 -14.616 22.115 1.00 82.19 8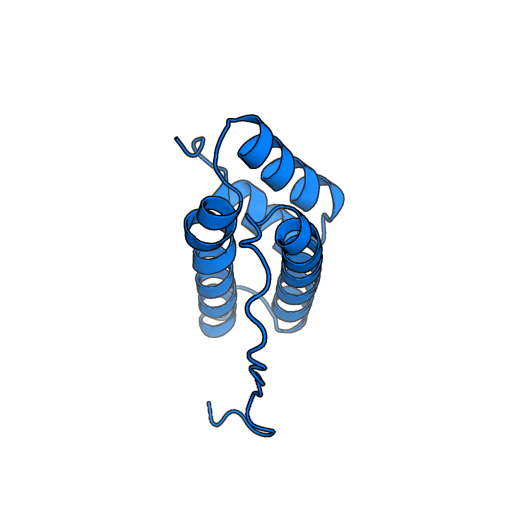9 LYS A CA 1
ATOM 723 C C . LYS A 1 89 ? -12.196 -15.565 22.474 1.00 82.19 89 LYS A C 1
ATOM 725 O O . LYS A 1 89 ? -11.167 -15.508 21.810 1.00 82.19 89 LYS A O 1
ATOM 730 N N . HIS A 1 90 ? -12.358 -16.448 23.462 1.00 87.56 90 HIS A N 1
ATOM 731 C CA . HIS A 1 90 ? -11.353 -17.458 23.856 1.00 87.56 90 HIS A CA 1
ATOM 732 C C . HIS A 1 90 ? -11.143 -18.565 22.793 1.00 87.56 90 HIS A C 1
ATOM 734 O O . HIS A 1 90 ? -11.067 -19.750 23.102 1.00 87.56 90 HIS A O 1
ATOM 740 N N . LYS A 1 91 ? -11.092 -18.190 21.513 1.00 89.31 91 LYS A N 1
ATOM 741 C CA . LYS A 1 91 ? -10.864 -19.040 20.348 1.00 89.31 91 LYS A CA 1
ATOM 742 C C . LYS A 1 91 ? -9.556 -18.600 19.698 1.00 89.31 91 LYS A C 1
ATOM 744 O O . LYS A 1 91 ? -9.304 -17.404 19.580 1.00 89.31 91 LYS A O 1
ATOM 749 N N . LYS A 1 92 ? -8.738 -19.559 19.270 1.00 89.62 92 LYS A N 1
ATOM 750 C CA . LYS A 1 92 ? -7.488 -19.300 18.545 1.00 89.62 92 LYS A CA 1
ATOM 751 C C . LYS A 1 92 ? -7.711 -19.551 17.057 1.00 89.62 92 LYS A C 1
ATOM 753 O O . LYS A 1 92 ? -8.394 -20.504 16.696 1.00 89.62 92 LYS A O 1
ATOM 758 N N . VAL A 1 93 ? -7.141 -18.693 16.218 1.00 92.00 93 VAL A N 1
ATOM 759 C CA . VAL A 1 93 ? -7.136 -18.830 14.757 1.00 92.00 93 VAL A CA 1
ATOM 760 C C . VAL A 1 93 ? -5.687 -18.741 14.302 1.00 92.00 93 VAL A C 1
ATOM 762 O O . VAL A 1 93 ? -4.948 -17.885 14.786 1.00 92.00 93 VAL A O 1
ATOM 765 N N . VAL A 1 94 ? -5.287 -19.631 13.400 1.00 93.75 94 VAL A N 1
ATOM 766 C CA . VAL A 1 94 ? -3.976 -19.611 12.748 1.00 93.75 94 VAL A CA 1
ATOM 767 C C . VAL A 1 94 ? -4.197 -19.233 11.288 1.00 93.75 94 VAL A C 1
ATOM 769 O O . VAL A 1 94 ? -5.069 -19.802 10.635 1.00 93.75 94 VAL A O 1
ATOM 772 N N . VAL A 1 95 ? -3.431 -18.259 10.799 1.00 92.81 95 VAL A N 1
ATOM 773 C CA . VAL A 1 95 ? -3.421 -17.842 9.393 1.00 92.81 95 VAL A CA 1
ATOM 774 C C . VAL A 1 95 ? -2.036 -18.155 8.844 1.00 92.81 95 VAL A C 1
ATOM 776 O O . VAL A 1 95 ? -1.040 -17.672 9.379 1.00 92.81 95 VAL A O 1
ATOM 779 N N . CYS A 1 96 ? -1.981 -18.976 7.801 1.00 92.25 96 CYS A N 1
ATOM 780 C CA . CYS A 1 96 ? -0.750 -19.377 7.129 1.00 92.25 96 CYS A CA 1
ATOM 781 C C . CYS A 1 96 ? -0.922 -19.192 5.623 1.00 92.25 96 CYS A C 1
ATOM 783 O O . CYS A 1 96 ? -2.007 -19.426 5.091 1.00 92.25 96 CYS A O 1
ATOM 785 N N . SER A 1 97 ? 0.153 -18.805 4.947 1.00 88.50 97 SER A N 1
ATOM 786 C CA . SER A 1 97 ? 0.278 -18.917 3.496 1.00 88.50 97 SER A CA 1
ATOM 787 C C . SER A 1 97 ? 1.069 -20.179 3.146 1.00 88.50 97 SER A C 1
ATOM 789 O O . SER A 1 97 ? 1.764 -20.751 3.989 1.00 88.50 97 SER A O 1
ATOM 791 N N . THR A 1 98 ? 0.958 -20.621 1.898 1.00 89.44 98 THR A N 1
ATOM 792 C CA . THR A 1 98 ? 1.810 -21.684 1.350 1.00 89.44 98 THR A CA 1
ATOM 793 C C . THR A 1 98 ? 3.271 -21.218 1.278 1.00 89.44 98 THR A C 1
ATOM 795 O O . THR A 1 98 ? 3.544 -20.026 1.147 1.00 89.44 98 THR A O 1
ATOM 798 N N . SER A 1 99 ? 4.216 -22.157 1.376 1.00 81.75 99 SER A N 1
ATOM 799 C CA . SER A 1 99 ? 5.647 -21.904 1.158 1.00 81.75 99 SER A CA 1
ATOM 800 C C . SER A 1 99 ? 5.993 -21.646 -0.313 1.00 81.75 99 SER A C 1
ATOM 802 O O . SER A 1 99 ? 7.087 -21.172 -0.601 1.00 81.75 99 SER A O 1
ATOM 804 N N . THR A 1 100 ? 5.075 -21.963 -1.234 1.00 76.81 100 THR A N 1
ATOM 805 C CA . THR A 1 100 ? 5.219 -21.775 -2.683 1.00 76.81 100 THR A CA 1
ATOM 806 C C . THR A 1 100 ? 3.897 -21.304 -3.291 1.00 76.81 100 THR A C 1
ATOM 808 O O . THR A 1 100 ? 2.868 -21.971 -3.166 1.00 76.81 100 THR A O 1
ATOM 811 N N . GLU A 1 101 ? 3.913 -20.142 -3.936 1.00 63.47 101 GLU A N 1
ATOM 812 C CA . GLU A 1 101 ? 2.818 -19.666 -4.781 1.00 63.47 101 GLU A CA 1
ATOM 813 C C . GLU A 1 101 ? 3.111 -20.157 -6.207 1.00 63.47 101 GLU A C 1
ATOM 815 O O . GLU A 1 101 ? 4.151 -19.825 -6.770 1.00 63.47 101 GLU A O 1
ATOM 820 N N . HIS A 1 102 ? 2.264 -21.035 -6.754 1.00 47.78 102 HIS A N 1
ATOM 821 C CA . HIS A 1 102 ? 2.360 -21.434 -8.161 1.00 47.78 102 HIS A CA 1
ATOM 822 C C . HIS A 1 102 ? 1.583 -20.392 -8.971 1.00 47.78 102 HIS A C 1
ATOM 824 O O . HIS A 1 102 ? 0.355 -20.466 -9.035 1.00 47.78 102 HIS A O 1
ATOM 830 N N . GLY A 1 103 ? 2.299 -19.388 -9.480 1.00 45.25 103 GLY A N 1
ATOM 831 C CA . GLY A 1 103 ? 1.798 -18.388 -10.427 1.00 45.25 103 GLY A CA 1
ATOM 832 C C . GLY A 1 103 ? 2.097 -18.778 -11.864 1.00 45.25 103 GLY A C 1
ATOM 833 O O . GLY A 1 103 ? 3.193 -19.338 -12.092 1.00 45.25 103 GLY A O 1
#

Foldseek 3Di:
DQDPCLQVQLLVCLLVLVLPSNLVSLVVCVVVVQALVCCVVVHLVVSLVVLVVCDVVVVHDPVSSVSSVVSSVVSVVVSVVRHDDDPDDPDDDDDDDDPDDPD

Secondary structure (DSSP, 8-state):
-PPTTHHHHHHHHHHTT-HHHHHHHHHHHHHTT--HHHHIIIIIHHHHHHHHHHHHTTSS-HHHHHHHHHHHHHHHHHHHTTSPPPPPPS--------S----

Solvent-accessible surface area (backbone atoms only — not comparable to full-atom values): 6294 Å² total; per-residue (Å²): 128,86,62,89,60,53,66,58,57,38,50,52,22,30,59,70,66,38,65,63,58,40,50,49,56,53,49,52,45,44,73,70,67,48,50,52,68,49,48,45,64,76,39,53,49,56,48,54,52,48,48,52,50,36,40,78,65,72,73,41,54,73,67,40,44,52,48,21,54,53,52,52,50,55,52,48,64,58,46,60,76,61,42,90,79,75,83,86,62,105,69,89,86,88,86,82,79,74,98,68,83,91,127

Organism: NCBI:txid412755

Sequence (103 aa):
MLKENVLERYLNSLLHGDRVTCREVIEETLKSGLPANNVYMDIVWPIMIEIDTLYRTDRIDSAQEALATRINRNIVDQLQNKLPRKPQKHKKVVVCSTSTEHG

pLDDT: mean 91.77, std 9.9, range [45.25, 98.56]

Radius of gyration: 15.42 Å; Cα contacts (8 Å, |Δi|>4): 65; chains: 1; bounding box: 29×35×43 Å

InterPro domains:
  IPR003759 Cobalamin (vitamin B12)-binding module, cap domain [PF02607] (6-79)
  IPR036594 Methionine synthase domain [G3DSA:1.10.1240.10] (4-80)